Protein 4LK9 (pdb70)

Solvent-accessible surface area: 8528 Å² total; per-residue (Å²): 159,35,135,61,34,105,53,14,120,137,80,106,109,27,150,77,71,100,62,0,60,57,38,125,12,58,95,91,86,16,134,124,146,115,100,40,107,34,6,40,1,6,60,56,0,63,4,0,0,9,57,2,10,125,21,51,102,123,16,10,106,94,1,110,61,21,34,14,25,15,16,89,25,4,40,0,18,64,57,134,88,81,56,118,89,20,52,43,2,0,1,0,32,12,3,3,16,0,22,18,9,104,40,20,140,101,90,54,123,199,77,37,207,43,141,32,46,1,131,51,29,128,118,104,200,157,36,60,0,10,86,44,8,77,181,58,11,71,84

GO terms:
  GO:0005634 nucleus (C, IDA)
  GO:0016605 PML body (C, IDA)
  GO:0003677 DNA binding (F, IDA)
  GO:0008270 zinc ion binding (F, IDA)
  GO:0045893 positive regulation of DNA-templated transcription (P, IDA)
  GO:0016407 acetyltransferase activity (F, IDA)
  GO:0070776 MOZ/MORF histone acetyltransferase complex (C, IDA)
  GO:0004402 histone acetyltransferase activity (F, IDA)
  GO:0061733 protein-lysine-acetyltransferase activity (F, EXP)
  GO:0003713 transcription coactivator activity (F, TAS)
  GO:0090398 cellular senescence (P, IMP)
  GO:0005515 protein binding (F, IPI)
  GO:0051276 chromosome organization (P, TAS)
  GO:0005654 nucleoplasm (C, TAS)
  GO:0016407 acetyltransferase activity (F, TAS)
  GO:1901796 regulation of signal transduction by p53 class mediator (P, TAS)
  GO:0005730 nucleolus (C, IDA)
  GO:0016607 nuclear speck (C, IDA)
  GO:0006355 regulation of DNA-templated transcription (P, IDA)
  GO:0003713 transcription coactivator activity (F, IDA)

Foldseek 3Di:
DQDADPVFVPDAFDAADQAAPQPRHGQCQDPVSHHAHWDAARPHRHIHGCVSVVADPQQVVQQSVGRHHDLVGAAAPQPRHNDDDSVQWDQANNHRHTHGQVRAVVRDDDDDPDGDHHPSPDDDDD/DDDPVVVCVVVPD

Structure (mmCIF, N/CA/C/O backbone):
data_4LK9
#
_entry.id   4LK9
#
_cell.length_a   70.519
_cell.length_b   70.519
_cell.length_c   96.827
_cell.angle_alpha   90.000
_cell.angle_beta   90.000
_cell.angle_gamma   90.000
#
_symmetry.space_group_name_H-M   'P 43 21 2'
#
loop_
_entity.id
_entity.type
_entity.pdbx_description
1 polymer 'Histone acetyltransferase KAT6A'
2 polymer 'Histone H3.1'
3 non-polymer 'ZINC ION'
4 water water
#
loop_
_atom_site.group_PDB
_atom_site.id
_atom_site.type_symbol
_atom_site.label_atom_id
_atom_site.label_alt_id
_atom_site.label_comp_id
_atom_site.label_asym_id
_atom_site.label_entity_id
_atom_site.label_seq_id
_atom_site.pdbx_PDB_ins_code
_atom_site.Cartn_x
_atom_site.Cartn_y
_atom_site.Cartn_z
_atom_site.occupancy
_atom_site.B_iso_or_equiv
_atom_site.auth_seq_id
_atom_site.auth_comp_id
_atom_site.auth_asym_id
_atom_site.auth_atom_id
_atom_site.pdbx_PDB_model_num
ATOM 1 N N . HIS A 1 3 ? 20.427 45.942 48.384 1.00 56.08 190 HIS A N 1
ATOM 2 C CA . HIS A 1 3 ? 20.002 46.033 46.991 1.00 56.60 190 HIS A CA 1
ATOM 3 C C . HIS A 1 3 ? 20.238 44.701 46.231 1.00 47.14 190 HIS A C 1
ATOM 4 O O . HIS A 1 3 ? 20.827 43.758 46.779 1.00 47.32 190 HIS A O 1
ATOM 6 N N . MET A 1 4 ? 19.790 44.626 44.976 1.00 37.68 191 MET A N 1
ATOM 7 C CA . MET A 1 4 ? 20.099 43.463 44.132 1.00 26.24 191 MET A CA 1
ATOM 8 C C . MET A 1 4 ? 21.467 43.616 43.516 1.00 25.43 191 MET A C 1
ATOM 9 O O . MET A 1 4 ? 21.738 44.650 42.865 1.00 34.07 191 MET A O 1
ATOM 14 N N . LEU A 1 5 ? 22.325 42.609 43.651 1.00 24.50 192 LEU A N 1
ATOM 15 C CA . LEU A 1 5 ? 23.645 42.692 43.013 1.00 27.28 192 LEU A CA 1
ATOM 16 C C . LEU A 1 5 ? 23.588 42.641 41.483 1.00 25.28 192 LEU A C 1
ATOM 17 O O . LEU A 1 5 ? 22.804 41.861 40.916 1.00 23.57 192 LEU A O 1
ATOM 22 N N . GLU A 1 6 ? 24.425 43.447 40.813 1.00 27.32 193 GLU A N 1
ATOM 23 C CA . GLU A 1 6 ? 24.525 43.404 39.336 1.00 26.04 193 GLU A CA 1
ATOM 24 C C . GLU A 1 6 ? 25.793 42.678 38.912 1.00 28.98 193 GLU A C 1
ATOM 25 O O . GLU A 1 6 ? 26.816 42.776 39.600 1.00 30.37 193 GLU A O 1
ATOM 31 N N . LEU A 1 7 ? 25.753 41.966 37.787 1.00 24.70 194 LEU A N 1
ATOM 32 C CA . LEU A 1 7 ? 26.943 41.348 37.231 1.00 27.20 194 LEU A CA 1
ATOM 33 C C . LEU A 1 7 ? 27.699 42.427 36.476 1.00 28.07 194 LEU A C 1
ATOM 34 O O . LEU A 1 7 ? 27.095 43.340 35.931 1.00 25.36 194 LEU A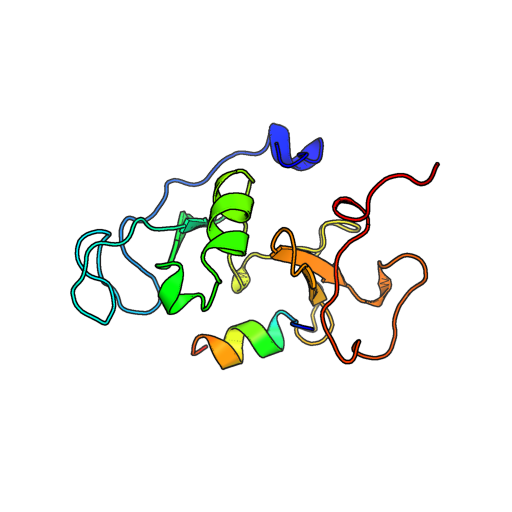 O 1
ATOM 39 N N . PRO A 1 8 ? 29.033 42.323 36.444 1.00 33.31 195 PRO A N 1
ATOM 40 C CA . PRO A 1 8 ? 29.863 43.306 35.740 1.00 33.70 195 PRO A CA 1
ATOM 41 C C . PRO A 1 8 ? 29.418 43.520 34.310 1.00 29.43 195 PRO A C 1
ATOM 42 O O . PRO A 1 8 ? 29.290 44.689 33.881 1.00 33.43 195 PRO A O 1
ATOM 46 N N . HIS A 1 9 ? 29.081 42.452 33.589 1.00 30.05 196 HIS A N 1
ATOM 47 C CA . HIS A 1 9 ? 28.696 42.654 32.204 1.00 30.55 196 HIS A CA 1
ATOM 48 C C . HIS A 1 9 ? 27.344 43.355 32.047 1.00 33.78 196 HIS A C 1
ATOM 49 O O . HIS A 1 9 ? 27.066 43.915 30.986 1.00 35.78 196 HIS A O 1
ATOM 56 N N . GLU A 1 10 ? 26.494 43.315 33.082 1.00 24.53 197 GLU A N 1
ATOM 57 C CA . GLU A 1 10 ? 25.228 44.036 33.037 1.00 23.42 197 GLU A CA 1
ATOM 58 C C . GLU A 1 10 ? 25.423 45.547 33.262 1.00 24.61 197 GLU A C 1
ATOM 59 O O . GLU A 1 10 ? 24.673 46.346 32.699 1.00 29.43 197 GLU A O 1
ATOM 65 N N . LYS A 1 11 ? 26.399 45.916 34.074 1.00 28.04 198 LYS A N 1
ATOM 66 C CA . LYS A 1 11 ? 26.538 47.303 34.530 1.00 33.26 198 LYS A CA 1
ATOM 67 C C . LYS A 1 11 ? 26.836 48.254 33.415 1.00 41.37 198 LYS A C 1
ATOM 68 O O . LYS A 1 11 ? 26.328 49.369 33.378 1.00 46.23 198 LYS A O 1
ATOM 74 N N . ASP A 1 12 ? 27.648 47.834 32.477 1.00 32.93 199 ASP A N 1
ATOM 75 C CA . ASP A 1 12 ? 27.964 48.831 31.475 1.00 50.45 199 ASP A CA 1
ATOM 76 C C . ASP A 1 12 ? 27.354 48.631 30.098 1.00 49.62 199 ASP A C 1
ATOM 77 O O . ASP A 1 12 ? 27.742 49.306 29.160 1.00 46.50 199 ASP A O 1
ATOM 82 N N . LYS A 1 13 ? 26.372 47.738 29.991 1.00 38.19 200 LYS A N 1
ATOM 83 C CA . LYS A 1 13 ? 25.705 47.515 28.723 1.00 35.19 200 LYS A CA 1
ATOM 84 C C . LYS A 1 13 ? 24.754 48.653 28.348 1.00 33.66 200 LYS A C 1
ATOM 85 O O . LYS A 1 13 ? 24.207 49.333 29.215 1.00 32.89 200 LYS A O 1
ATOM 91 N N . PRO A 1 14 ? 24.550 48.874 27.033 1.00 29.73 201 PRO A N 1
ATOM 92 C CA . PRO A 1 14 ? 23.534 49.817 26.581 1.00 28.42 201 PRO A CA 1
ATOM 93 C C . PRO A 1 14 ? 22.168 49.410 27.103 1.00 26.92 201 PRO A C 1
ATOM 94 O O . PRO A 1 14 ? 21.920 48.181 27.277 1.00 27.15 201 PRO A O 1
ATOM 98 N N . VAL A 1 15 ? 21.297 50.375 27.362 1.00 27.27 202 VAL A N 1
ATOM 99 C CA . VAL A 1 15 ? 19.896 50.072 27.647 1.00 26.01 202 VAL A CA 1
ATOM 100 C C . VAL A 1 15 ? 19.020 50.606 26.524 1.00 26.48 202 VAL A C 1
ATOM 101 O O . VAL A 1 15 ? 19.025 51.786 26.262 1.00 27.88 202 VAL A O 1
ATOM 105 N N . ALA A 1 16 ? 18.260 49.738 25.860 1.00 25.33 203 ALA A N 1
ATOM 106 C CA . ALA A 1 16 ? 17.330 50.137 24.800 1.00 25.68 203 ALA A CA 1
ATOM 107 C C . ALA A 1 16 ? 16.312 51.165 25.262 1.00 26.03 203 ALA A C 1
ATOM 108 O O . ALA A 1 16 ? 15.870 51.192 26.421 1.00 25.36 203 ALA A O 1
ATOM 110 N N . GLU A 1 17 ? 15.909 52.022 24.327 1.00 27.25 204 GLU A N 1
ATOM 111 C CA . GLU A 1 17 ? 14.801 52.890 24.562 1.00 27.60 204 GLU A CA 1
ATOM 112 C C . GLU A 1 17 ? 13.565 52.047 24.913 1.00 25.77 204 GLU A C 1
ATOM 113 O O . GLU A 1 17 ? 13.208 51.143 24.165 1.00 25.10 204 GLU A O 1
ATOM 119 N N . PRO A 1 18 ? 12.920 52.334 26.052 1.00 25.34 205 PRO A N 1
ATOM 120 C CA . PRO A 1 18 ? 11.726 51.536 26.423 1.00 23.68 205 PRO A CA 1
ATOM 121 C C . PRO A 1 18 ? 10.505 51.910 25.579 1.00 26.19 205 PRO A C 1
ATOM 122 O O . PRO A 1 18 ? 10.317 53.073 25.178 1.00 30.35 205 PRO A O 1
ATOM 126 N N . ILE A 1 19 ? 9.681 50.930 25.272 1.00 22.42 206 ILE A N 1
ATOM 127 C CA . ILE A 1 19 ? 8.455 51.178 24.522 1.00 22.48 206 ILE A CA 1
ATOM 128 C C . ILE A 1 19 ? 7.353 51.336 25.530 1.00 21.81 206 ILE A C 1
ATOM 129 O O . ILE A 1 19 ? 7.109 50.397 26.349 1.00 21.33 206 ILE A O 1
ATOM 134 N N . PRO A 1 20 ? 6.663 52.487 25.515 1.00 22.97 207 PRO A N 1
ATOM 135 C CA . PRO A 1 20 ? 5.728 52.762 26.620 1.00 22.64 207 PRO A CA 1
ATOM 136 C C . PRO A 1 20 ? 4.365 52.136 26.508 1.00 21.75 207 PRO A C 1
ATOM 137 O O . PRO A 1 20 ? 3.381 52.735 26.966 1.00 23.64 207 PRO A O 1
ATOM 141 N N . ILE A 1 21 ? 4.283 50.940 25.928 1.00 20.01 208 ILE A N 1
ATOM 142 C CA . ILE A 1 21 ? 3.037 50.159 26.005 1.00 18.62 208 ILE A CA 1
ATOM 143 C C . ILE A 1 21 ? 3.396 48.685 26.222 1.00 17.03 208 ILE A C 1
ATOM 144 O O . ILE A 1 21 ? 4.487 48.192 25.883 1.00 18.45 208 ILE A O 1
ATOM 149 N N . CYS A 1 22 ? 2.487 48.003 26.886 1.00 15.82 209 CYS A N 1
ATOM 150 C CA . CYS A 1 22 ? 2.679 46.593 27.191 1.00 14.41 209 CYS A CA 1
ATOM 151 C C . CYS A 1 22 ? 2.553 45.715 25.967 1.00 13.86 209 CYS A C 1
ATOM 152 O O . CYS A 1 22 ? 1.564 45.823 25.197 1.00 13.84 209 CYS A O 1
ATOM 155 N N . SER A 1 23 ? 3.520 44.808 25.790 1.00 13.50 210 SER A N 1
ATOM 156 C CA . SER A 1 23 ? 3.523 43.949 24.594 1.00 13.23 210 SER A CA 1
ATOM 157 C C . SER A 1 23 ? 2.412 42.878 24.649 1.00 11.95 210 SER A C 1
ATOM 158 O O . 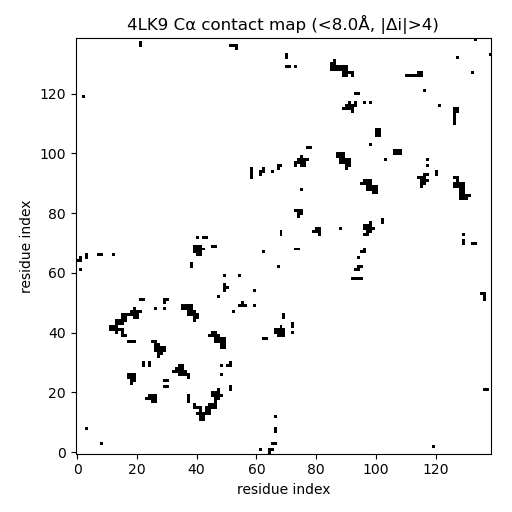SER A 1 23 ? 2.087 42.277 23.589 1.00 17.25 2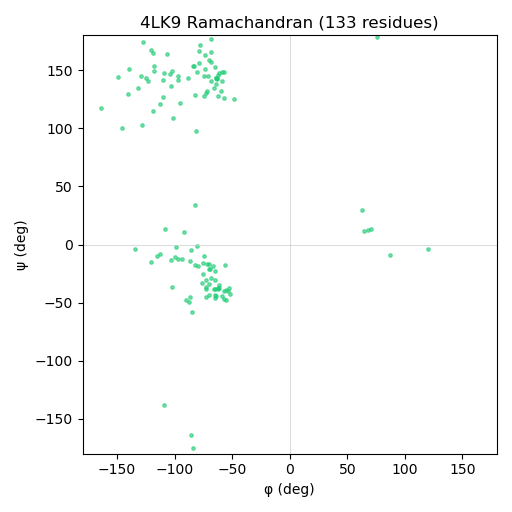10 SER A O 1
ATOM 161 N N . PHE A 1 24 ? 1.865 42.640 25.842 1.00 11.66 211 PHE A N 1
ATOM 162 C CA . PHE A 1 24 ? 0.805 41.634 26.038 1.00 13.72 211 PHE A CA 1
ATOM 163 C C . PHE A 1 24 ? -0.599 42.187 25.800 1.00 15.62 211 PHE A C 1
ATOM 164 O O . PHE A 1 24 ? -1.407 41.566 25.099 1.00 17.92 211 PHE A O 1
ATOM 172 N N . CYS A 1 25 ? -0.908 43.308 26.413 1.00 11.74 212 CYS A N 1
ATOM 173 C CA . CYS A 1 25 ? -2.284 43.833 26.339 1.00 12.52 212 CYS A CA 1
ATOM 174 C C . CYS A 1 25 ? -2.409 45.120 25.561 1.00 14.42 212 CYS A C 1
ATOM 175 O O . CYS A 1 25 ? -3.532 45.606 25.353 1.00 14.55 212 CYS A O 1
ATOM 178 N N . LEU A 1 26 ? -1.266 45.727 25.168 1.00 13.88 213 LEU A N 1
ATOM 179 C CA . LEU A 1 26 ? -1.209 46.994 24.454 1.00 14.27 213 LEU A CA 1
ATOM 180 C C . LEU A 1 26 ? -1.643 48.228 25.244 1.00 15.28 213 LEU A C 1
ATOM 181 O O . LEU A 1 26 ? -1.772 49.329 24.677 1.00 17.31 213 LEU A O 1
ATOM 186 N N . GLY A 1 27 ? -1.783 48.063 26.560 1.00 14.60 214 GLY A N 1
ATOM 187 C CA . GLY A 1 27 ? -2.087 49.195 27.433 1.00 15.71 214 GLY A CA 1
ATOM 188 C C . GLY A 1 27 ? -0.846 49.981 27.820 1.00 18.05 214 GLY A C 1
ATOM 189 O O . GLY A 1 27 ? 0.246 49.431 27.817 1.00 17.58 214 GLY A O 1
ATOM 190 N N . THR A 1 28 ? -1.022 51.265 28.116 1.00 19.99 215 THR A N 1
ATOM 191 C CA . THR A 1 28 ? 0.099 52.059 28.608 1.00 19.74 215 THR A CA 1
ATOM 192 C C . THR A 1 28 ? 0.169 51.816 30.098 1.00 19.08 215 THR A C 1
ATOM 193 O O . THR A 1 28 ? -0.608 51.040 30.658 1.00 19.25 215 THR A O 1
ATOM 197 N N . LYS A 1 29 ? 1.080 52.534 30.748 1.00 19.20 216 LYS A N 1
ATOM 198 C CA . LYS A 1 29 ? 1.132 52.533 32.225 1.00 19.47 216 LYS A CA 1
ATOM 199 C C . LYS A 1 29 ? -0.205 52.944 32.869 1.00 21.76 216 LYS A C 1
ATOM 200 O O . LYS A 1 29 ? -0.410 52.686 34.056 1.00 24.46 216 LYS A O 1
ATOM 206 N N . GLU A 1 30 ? -1.104 53.582 32.118 1.00 25.26 217 GLU A N 1
ATOM 207 C CA . GLU A 1 30 ? -2.390 54.016 32.682 1.00 27.58 217 GLU A CA 1
ATOM 208 C C . GLU A 1 30 ? -3.438 52.907 32.733 1.00 27.73 217 GLU A C 1
ATOM 209 O O . GLU A 1 30 ? -4.441 53.036 33.430 1.00 31.56 217 GLU A O 1
ATOM 215 N N . GLN A 1 31 ? -3.237 51.835 31.967 1.00 26.32 218 GLN A N 1
ATOM 216 C CA . GLN A 1 31 ? -4.302 50.829 31.781 1.00 22.91 218 GLN A CA 1
ATOM 217 C C . GLN A 1 31 ? -3.751 49.412 31.638 1.00 26.21 218 GLN A C 1
ATOM 218 O O . GLN A 1 31 ? -3.301 49.013 30.557 1.00 22.59 218 GLN A O 1
ATOM 224 N N . 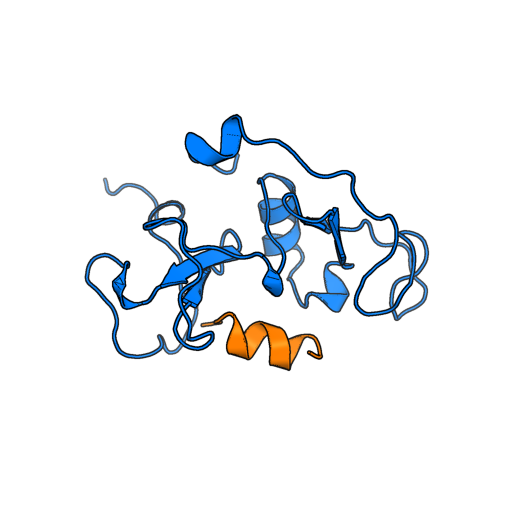ASN A 1 32 ? -3.796 48.636 32.706 1.00 23.33 219 ASN A N 1
ATOM 225 C CA . ASN A 1 32 ? -3.431 47.235 32.556 1.00 19.16 219 ASN A CA 1
ATOM 226 C C . ASN A 1 32 ? -4.695 46.503 32.106 1.00 20.31 219 ASN A C 1
ATOM 227 O O . ASN A 1 32 ? -5.674 47.131 31.668 1.00 23.45 219 ASN A O 1
ATOM 232 N N . ARG A 1 33 ? -4.725 45.186 32.203 1.00 23.34 220 ARG A N 1
ATOM 233 C CA . ARG A 1 33 ? -5.941 44.458 31.760 1.00 25.66 220 ARG A CA 1
ATOM 234 C C . ARG A 1 33 ? -7.207 44.750 32.569 1.00 28.92 220 ARG A C 1
ATOM 235 O O . ARG A 1 33 ? -8.327 44.582 32.066 1.00 29.74 220 ARG A O 1
ATOM 243 N N . GLU A 1 34 ? -7.036 45.206 33.804 1.00 28.55 221 GLU A N 1
ATOM 244 C CA . GLU A 1 34 ? -8.180 45.640 34.606 1.00 35.51 221 GLU A CA 1
ATOM 245 C C . GLU A 1 34 ? -8.468 47.130 34.453 1.00 37.47 221 GLU A C 1
ATOM 246 O O . GLU A 1 34 ? -9.265 47.683 35.218 1.00 38.57 221 GLU A O 1
ATOM 252 N N . LYS A 1 35 ? -7.810 47.766 33.484 1.00 32.46 222 LYS A N 1
ATOM 253 C CA . LYS A 1 35 ? -7.952 49.206 33.213 1.00 35.97 222 LYS A CA 1
ATOM 254 C C . LYS A 1 35 ? -7.488 50.049 34.400 1.00 38.74 222 LYS A C 1
ATOM 255 O O . LYS A 1 35 ? -8.001 51.150 34.633 1.00 40.77 222 LYS A O 1
ATOM 261 N N . LYS A 1 36 ? -6.527 49.508 35.145 1.00 32.12 223 LYS A N 1
ATOM 262 C CA . LYS A 1 36 ? -5.925 50.205 36.288 1.00 32.59 223 LYS A CA 1
ATOM 263 C C . LYS A 1 36 ? -4.480 50.627 35.971 1.00 30.50 223 LYS A C 1
ATOM 264 O O . LYS A 1 36 ? -3.784 49.934 35.240 1.00 26.24 223 LYS A O 1
ATOM 270 N N . PRO A 1 37 ? -4.011 51.753 36.530 1.00 28.45 224 PRO A N 1
ATOM 271 C CA . PRO A 1 37 ? -2.599 52.128 36.335 1.00 24.78 224 PRO A CA 1
ATOM 272 C C . PRO A 1 37 ? -1.643 51.124 36.942 1.00 26.34 224 PRO A C 1
ATOM 273 O O . PRO A 1 37 ? -1.875 50.551 38.025 1.00 27.45 224 PRO A O 1
ATOM 277 N N . GLU A 1 38 ? -0.536 50.912 36.233 1.00 20.92 225 GLU A N 1
ATOM 278 C CA . GLU A 1 38 ? 0.496 49.956 36.632 1.00 18.19 225 GLU A CA 1
ATOM 279 C C . GLU A 1 38 ? 1.775 50.232 35.843 1.00 20.78 225 GLU A C 1
ATOM 280 O O . GLU A 1 38 ? 1.755 50.191 34.603 1.00 18.67 225 GLU A O 1
ATOM 286 N N . GLU A 1 39 ? 2.866 50.583 36.531 1.00 20.55 226 GLU A N 1
ATOM 287 C CA . GLU A 1 39 ? 4.130 50.936 35.846 1.00 18.48 226 GLU A CA 1
ATOM 288 C C . GLU A 1 39 ? 4.662 49.725 35.089 1.00 15.96 226 GLU A C 1
ATOM 289 O O . GLU A 1 39 ? 4.564 48.584 35.553 1.00 18.01 226 GLU A O 1
ATOM 295 N N . LEU A 1 40 ? 5.248 49.989 33.926 1.00 14.12 227 LEU A N 1
ATOM 296 C CA . LEU A 1 40 ? 5.776 48.910 33.091 1.00 13.85 227 LEU A CA 1
ATOM 297 C C . LEU A 1 40 ? 7.178 48.469 33.494 1.00 12.78 227 LEU A C 1
ATOM 298 O O . LEU A 1 40 ? 7.957 49.290 34.073 1.00 15.74 227 LEU A O 1
ATOM 303 N N . ILE A 1 41 ? 7.500 47.194 33.192 1.00 11.36 228 ILE A N 1
ATOM 304 C CA . ILE A 1 41 ? 8.904 46.720 33.264 1.00 11.99 228 ILE A CA 1
ATOM 305 C C . ILE A 1 41 ? 9.376 46.662 31.796 1.00 11.93 228 ILE A C 1
ATOM 306 O O . ILE A 1 41 ? 8.598 46.191 30.920 1.00 13.99 228 ILE A O 1
ATOM 311 N N . SER A 1 42 ? 10.589 47.138 31.513 1.00 12.04 229 SER A N 1
ATOM 312 C CA . SER A 1 42 ? 11.007 47.224 30.116 1.00 12.51 229 SER A CA 1
ATOM 313 C C . SER A 1 42 ? 12.281 46.470 29.853 1.00 13.94 229 SER A C 1
ATOM 314 O O . SER A 1 42 ? 13.221 46.538 30.692 1.00 15.12 229 SER A O 1
ATOM 317 N N . CYS A 1 43 ? 12.323 45.809 28.688 1.00 11.52 230 CYS A N 1
ATOM 318 C CA . CYS A 1 43 ? 13.504 44.999 28.311 1.00 11.37 230 CYS A CA 1
ATOM 319 C C . CYS A 1 43 ? 14.692 45.902 27.932 1.00 13.27 230 CYS A C 1
ATOM 320 O O . CYS A 1 43 ? 14.567 46.826 27.070 1.00 15.92 230 CYS A O 1
ATOM 323 N N . ALA A 1 44 ? 15.850 45.612 28.530 1.00 13.06 231 ALA A N 1
ATOM 324 C CA . ALA A 1 44 ? 17.009 46.448 28.231 1.00 14.94 231 ALA A CA 1
ATOM 325 C C . ALA A 1 44 ? 17.619 46.17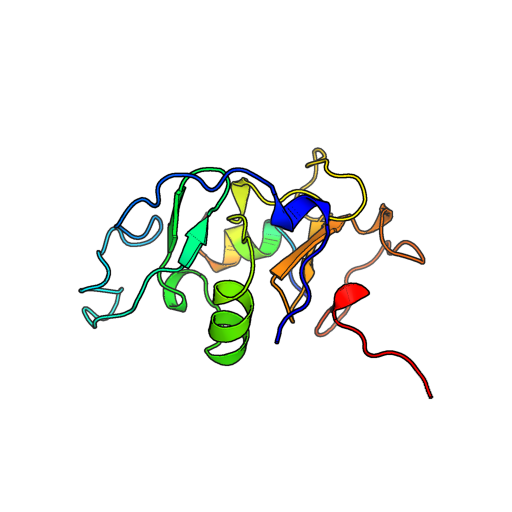8 26.852 1.00 18.52 231 ALA A C 1
ATOM 326 O O . ALA A 1 44 ? 18.424 46.990 26.375 1.00 19.29 231 ALA A O 1
ATOM 328 N N . ASP A 1 45 ? 17.292 45.054 26.208 1.00 16.01 232 ASP A N 1
ATOM 329 C CA . ASP A 1 45 ? 17.870 44.732 24.896 1.00 17.25 232 ASP A CA 1
ATOM 330 C C . ASP A 1 45 ? 17.001 45.284 23.772 1.00 19.08 232 ASP A C 1
ATOM 331 O O . ASP A 1 45 ? 17.515 45.915 22.832 1.00 21.20 232 ASP A O 1
ATOM 336 N N . CYS A 1 46 ? 15.684 45.055 23.837 1.00 16.65 233 CYS A N 1
ATOM 337 C CA . CYS A 1 46 ? 14.806 45.477 22.713 1.00 17.56 233 CYS A CA 1
ATOM 338 C C . CYS A 1 46 ? 13.791 46.555 23.037 1.00 17.56 233 CYS A C 1
ATOM 339 O O . CYS A 1 46 ? 13.122 47.096 22.075 1.00 18.34 233 CYS A O 1
ATOM 342 N N . GLY A 1 47 ? 13.628 46.886 24.323 1.00 15.90 234 GLY A N 1
ATOM 343 C CA . GLY A 1 47 ? 12.734 47.931 24.742 1.00 15.84 234 GLY A CA 1
ATOM 344 C C . GLY A 1 47 ? 11.318 47.457 24.953 1.00 15.82 234 GLY A C 1
ATOM 345 O O . GLY A 1 47 ? 10.500 48.205 25.520 1.00 16.04 234 GLY A O 1
ATOM 346 N N . ASN A 1 48 ? 11.011 46.212 24.561 1.00 14.23 235 ASN A N 1
ATOM 347 C CA . ASN A 1 48 ? 9.635 45.746 24.805 1.00 14.59 235 ASN A CA 1
ATOM 348 C C . ASN A 1 48 ? 9.261 45.777 26.297 1.00 13.71 235 ASN A C 1
ATOM 349 O O . ASN A 1 48 ? 10.071 45.393 27.197 1.00 15.18 235 ASN A O 1
ATOM 354 N N . SER A 1 49 ? 8.017 46.175 26.570 1.00 13.62 236 SER A N 1
ATOM 355 C CA . SER A 1 49 ? 7.604 46.347 27.976 1.00 13.23 236 SER A CA 1
ATOM 356 C C . SER A 1 49 ? 6.458 45.409 28.328 1.00 12.90 236 SER A C 1
ATOM 357 O O . SER A 1 49 ? 5.772 44.887 27.435 1.00 14.76 236 SER A O 1
ATOM 360 N N . GLY A 1 50 ? 6.213 45.242 29.619 1.00 12.47 237 GLY A N 1
ATOM 361 C CA . GLY A 1 50 ? 5.059 44.483 30.062 1.00 11.17 237 GLY A CA 1
ATOM 362 C C . GLY A 1 50 ? 4.598 45.053 31.405 1.00 12.71 237 GLY A C 1
ATOM 363 O O . GLY A 1 50 ? 5.433 45.443 32.250 1.00 12.96 237 GLY A O 1
ATOM 364 N N . HIS A 1 51 ? 3.279 45.070 31.621 1.00 12.32 238 HIS A N 1
ATOM 365 C CA . HIS A 1 51 ? 2.788 45.230 33.023 1.00 12.91 238 HIS A CA 1
ATOM 366 C C . HIS A 1 51 ? 3.255 43.996 33.811 1.00 12.87 238 HIS A C 1
ATOM 367 O O . HIS A 1 51 ? 3.166 42.856 33.355 1.0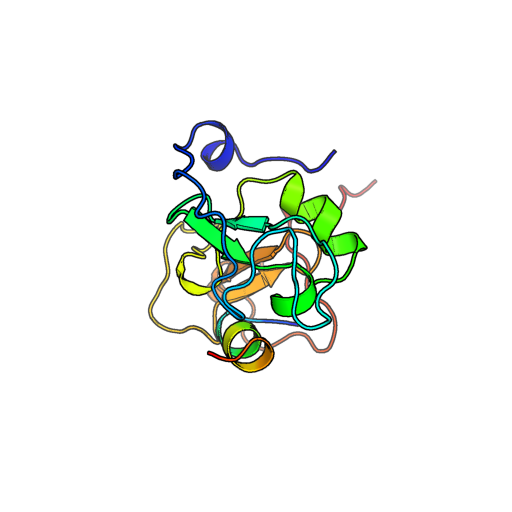0 11.92 238 HIS A O 1
ATOM 374 N N . PRO A 1 52 ? 3.719 44.190 35.051 1.00 14.05 239 PRO A N 1
ATOM 375 C CA . PRO A 1 52 ? 4.046 43.030 35.887 1.00 14.17 239 PRO A CA 1
ATOM 376 C C . PRO A 1 52 ? 2.898 42.028 35.981 1.00 14.30 239 PRO A C 1
ATOM 377 O O . PRO A 1 52 ? 3.090 40.807 35.898 1.00 14.47 239 PRO A O 1
ATOM 381 N N . SER A 1 53 ? 1.654 42.519 36.044 1.00 13.93 240 SER A N 1
ATOM 382 C CA . SER A 1 53 ? 0.535 41.600 36.052 1.00 14.99 240 SER A CA 1
ATOM 383 C C . SER A 1 53 ? 0.438 40.751 34.754 1.00 17.31 240 SER A C 1
ATOM 384 O O . SER A 1 53 ? 0.064 39.565 34.816 1.00 21.80 240 SER A O 1
ATOM 387 N N . CYS A 1 54 ? 0.732 41.365 33.602 1.00 12.69 241 CYS A N 1
ATOM 388 C CA . CYS A 1 54 ? 0.673 40.605 32.344 1.00 12.70 241 CYS A CA 1
ATOM 389 C C . CYS A 1 54 ? 1.861 39.616 32.251 1.00 12.58 241 CYS A C 1
ATOM 390 O O . CYS A 1 54 ? 1.709 38.550 31.620 1.00 15.61 241 CYS A O 1
ATOM 393 N N . LEU A 1 55 ? 2.990 39.977 32.858 1.00 12.93 242 LEU A N 1
ATOM 394 C CA . LEU A 1 55 ? 4.183 39.105 32.941 1.00 12.32 242 LEU A CA 1
ATOM 395 C C . LEU A 1 55 ? 4.012 37.967 33.964 1.00 14.96 242 LEU A C 1
ATOM 396 O O . LEU A 1 55 ? 4.878 37.086 34.090 1.00 16.04 242 LEU A O 1
ATOM 401 N N . LYS A 1 56 ? 2.934 38.062 34.745 1.00 14.27 243 LYS A N 1
ATOM 402 C CA A LYS A 1 56 ? 2.639 37.126 35.832 0.50 15.76 243 LYS A CA 1
ATOM 403 C CA B LYS A 1 56 ? 2.641 37.123 35.829 0.50 15.73 243 LYS A CA 1
ATOM 404 C C . LYS A 1 56 ? 3.704 37.147 36.932 1.00 15.78 243 LYS A C 1
ATOM 405 O O . LYS A 1 56 ? 3.979 36.098 37.540 1.00 19.94 243 LYS A O 1
ATOM 416 N N . PHE A 1 57 ? 4.282 38.316 37.191 1.00 14.47 244 PHE A N 1
ATOM 417 C CA . PHE A 1 57 ? 5.231 38.448 38.307 1.00 15.81 244 PHE A CA 1
ATOM 418 C C . PHE A 1 57 ? 4.481 38.804 39.594 1.00 17.30 244 PHE A C 1
ATOM 419 O O . PHE A 1 57 ? 3.553 39.651 39.588 1.00 17.50 244 PHE A O 1
ATOM 427 N N . SER A 1 58 ? 4.942 38.264 40.727 1.00 14.85 245 SER A N 1
ATOM 428 C CA . SER A 1 58 ? 4.464 38.767 42.017 1.00 14.85 245 SER A CA 1
ATOM 429 C C . SER A 1 58 ? 4.960 40.185 42.281 1.00 14.06 245 SER A C 1
ATOM 430 O O . SER A 1 58 ? 5.919 40.657 41.643 1.00 14.65 245 SER A O 1
ATOM 433 N N . PRO A 1 59 ? 4.365 40.872 43.265 1.00 17.78 246 PRO A N 1
ATOM 434 C CA . PRO A 1 59 ? 4.886 42.191 43.598 1.00 18.67 246 PRO A CA 1
ATOM 435 C C . PRO A 1 59 ? 6.345 42.086 44.064 1.00 17.04 246 PRO A C 1
ATOM 436 O O . PRO A 1 59 ? 7.139 43.015 43.835 1.00 16.54 246 PRO A O 1
ATOM 440 N N . GLU A 1 60 ? 6.687 40.992 44.759 1.00 16.81 247 GLU A N 1
ATOM 441 C CA . GLU A 1 60 ? 8.022 40.861 45.322 1.00 16.00 247 GLU A CA 1
ATOM 442 C C . GLU A 1 60 ? 9.056 40.665 44.199 1.00 15.45 247 GLU A C 1
ATOM 443 O O . GLU A 1 60 ? 10.126 41.283 44.243 1.00 17.18 247 GLU A O 1
ATOM 449 N N . LEU A 1 61 ? 8.746 39.828 43.213 1.00 13.76 248 LEU A N 1
ATOM 450 C CA . LEU A 1 61 ? 9.678 39.691 42.072 1.00 11.69 248 LEU A CA 1
ATOM 451 C C . LEU A 1 61 ? 9.753 41.011 41.286 1.00 13.02 248 LEU A C 1
ATOM 452 O O . LEU A 1 61 ? 10.814 41.392 40.814 1.00 14.00 248 LEU A O 1
ATOM 457 N N . THR A 1 62 ? 8.625 41.684 41.136 1.00 12.36 249 THR A N 1
ATOM 458 C CA . THR A 1 62 ? 8.607 42.952 40.367 1.00 12.51 249 THR A CA 1
ATOM 459 C C . THR A 1 62 ? 9.619 43.978 40.912 1.00 14.68 249 THR A C 1
ATOM 460 O O . THR A 1 62 ? 10.389 44.594 40.151 1.00 14.63 249 THR A O 1
ATOM 464 N N . VAL A 1 63 ? 9.625 44.183 42.241 1.00 14.61 250 VAL A N 1
ATOM 465 C CA . VAL A 1 63 ? 10.554 45.130 42.859 1.00 15.67 250 VAL A CA 1
ATOM 466 C C . VAL A 1 63 ? 12.009 44.795 42.528 1.00 16.60 250 VAL A C 1
ATOM 467 O O . VAL A 1 63 ? 12.853 45.700 42.367 1.00 18.48 250 VAL A O 1
ATOM 471 N N . ARG A 1 64 ? 12.312 43.489 42.532 1.00 15.27 251 ARG A N 1
ATOM 472 C CA . ARG A 1 64 ? 13.678 43.015 42.323 1.00 14.27 251 ARG A CA 1
ATOM 473 C C . ARG A 1 64 ? 14.087 43.193 40.861 1.00 13.57 251 ARG A C 1
ATOM 474 O O . ARG A 1 64 ? 15.217 43.676 40.594 1.00 15.51 251 ARG A O 1
ATOM 482 N N . VAL A 1 65 ? 13.204 42.817 39.929 1.00 11.83 252 VAL A N 1
ATOM 483 C CA . VAL A 1 65 ? 13.507 42.941 38.524 1.00 11.44 252 VAL A CA 1
ATOM 484 C C . VAL A 1 65 ? 13.656 44.414 38.110 1.00 15.40 252 VAL A C 1
ATOM 485 O O . VAL A 1 65 ? 14.507 44.746 37.273 1.00 15.94 252 VAL A O 1
ATOM 489 N N . LYS A 1 66 ? 12.930 45.302 38.778 1.00 17.07 253 LYS A N 1
ATOM 490 C CA . LYS A 1 66 ? 13.017 46.729 38.417 1.00 17.20 253 LYS A CA 1
ATOM 491 C C . LYS A 1 66 ? 14.378 47.281 38.792 1.00 18.63 253 LYS A C 1
ATOM 492 O O . LYS A 1 66 ? 14.818 48.290 38.196 1.00 20.81 253 LYS A O 1
ATOM 498 N N . ALA A 1 67 ? 15.077 46.618 39.718 1.00 18.15 254 ALA A N 1
ATOM 499 C CA . ALA A 1 67 ? 16.387 47.107 40.127 1.00 20.99 254 ALA A CA 1
ATOM 500 C C . ALA A 1 67 ? 17.533 46.614 39.218 1.00 21.89 254 ALA A C 1
ATOM 501 O O . ALA A 1 67 ? 18.675 47.025 39.408 1.00 26.85 254 ALA A O 1
ATOM 503 N N . LEU A 1 68 ? 17.242 45.751 38.242 1.00 17.22 255 LEU A N 1
ATOM 504 C CA . LEU A 1 68 ? 18.266 45.050 37.476 1.00 16.55 255 LEU A CA 1
ATOM 505 C C . LEU A 1 68 ? 18.143 45.368 35.981 1.00 15.42 255 LEU A C 1
ATOM 506 O O . LEU A 1 68 ? 17.116 45.925 35.541 1.00 17.48 255 LEU A O 1
ATOM 511 N N . ARG A 1 69 ? 19.185 45.005 35.206 1.00 16.82 256 ARG A N 1
ATOM 512 C CA . ARG A 1 69 ? 19.091 45.104 33.724 1.00 15.35 256 ARG A CA 1
ATOM 513 C C . ARG A 1 69 ? 18.340 43.867 33.240 1.00 16.86 256 ARG A C 1
ATOM 514 O O . ARG A 1 69 ? 18.934 42.800 33.076 1.00 27.45 256 ARG A O 1
ATOM 522 N N . TRP A 1 70 ? 17.045 44.012 33.003 1.00 12.05 257 TRP A N 1
ATOM 523 C CA . TRP A 1 70 ? 16.213 42.849 32.740 1.00 10.23 257 TRP A CA 1
ATOM 524 C C . TRP A 1 70 ? 16.022 42.648 31.237 1.00 13.25 257 TRP A C 1
ATOM 525 O O . TRP A 1 70 ? 15.937 43.619 30.474 1.00 13.51 257 TRP A O 1
ATOM 536 N N . GLN A 1 71 ? 15.965 41.388 30.830 1.00 12.13 258 GLN A N 1
ATOM 537 C CA . GLN A 1 71 ? 15.658 41.004 29.427 1.00 11.67 258 GLN A CA 1
ATOM 538 C C . GLN A 1 71 ? 14.273 40.362 29.371 1.00 13.29 258 GLN A C 1
ATOM 539 O O . GLN A 1 71 ? 13.884 39.593 30.268 1.00 14.18 258 GLN A O 1
ATOM 545 N N . CYS A 1 72 ? 13.546 40.668 28.301 1.00 10.29 259 CYS A N 1
ATOM 546 C CA . CYS A 1 72 ? 12.249 40.020 28.139 1.00 11.27 259 CYS A CA 1
ATOM 547 C C . CYS A 1 72 ? 12.368 38.548 27.848 1.00 15.18 259 CYS A C 1
ATOM 548 O O . CYS A 1 72 ? 13.479 38.010 27.718 1.00 14.26 259 CYS A O 1
ATOM 551 N N . ILE A 1 73 ? 11.215 37.873 27.756 1.00 14.31 260 ILE A N 1
ATOM 552 C CA . ILE A 1 73 ? 11.221 36.448 27.593 1.00 16.19 260 ILE A CA 1
ATOM 553 C C . ILE A 1 73 ? 11.972 36.095 26.337 1.00 16.53 260 ILE A C 1
ATOM 554 O O . ILE A 1 73 ? 12.745 35.125 26.337 1.00 19.05 260 ILE A O 1
ATOM 559 N N . GLU A 1 74 ? 11.722 36.832 25.237 1.00 14.45 261 GLU A N 1
ATOM 560 C CA . GLU A 1 74 ? 12.366 36.473 23.974 1.00 15.52 261 GLU A CA 1
ATOM 561 C C . GLU A 1 74 ? 13.865 36.804 23.958 1.00 18.69 261 GLU A C 1
ATOM 562 O O . GLU A 1 74 ? 14.660 36.048 23.380 1.00 21.64 261 GLU A O 1
ATOM 568 N N . CYS A 1 75 ? 14.253 37.911 24.584 1.00 16.60 262 CYS A N 1
ATOM 569 C CA . CYS A 1 75 ? 15.671 38.334 24.581 1.00 17.36 262 CYS A CA 1
ATOM 570 C C . CYS A 1 75 ? 16.556 37.575 25.596 1.00 15.98 262 CYS A C 1
ATOM 571 O O . CYS A 1 75 ? 17.791 37.582 25.397 1.00 17.92 262 CYS A O 1
ATOM 574 N N . LYS A 1 76 ? 15.949 36.938 26.593 1.00 13.47 263 LYS A N 1
ATOM 575 C CA . LYS A 1 76 ? 16.712 36.355 27.682 1.00 13.28 263 LYS A CA 1
ATOM 576 C C . LYS A 1 76 ? 17.878 35.512 27.178 1.00 17.46 263 LYS A C 1
ATOM 577 O O . LYS A 1 76 ? 17.697 34.601 26.346 1.00 17.29 263 LYS A O 1
ATOM 583 N N . THR A 1 77 ? 19.081 35.835 27.656 1.00 15.46 264 THR A N 1
ATOM 584 C CA . THR A 1 77 ? 20.247 35.019 27.325 1.00 17.33 264 THR A CA 1
ATOM 585 C C . THR A 1 77 ? 20.801 34.435 28.624 1.00 17.78 264 THR A C 1
ATOM 586 O O . THR A 1 77 ? 20.586 35.020 29.688 1.00 18.63 264 THR A O 1
ATOM 590 N N . CYS A 1 78 ? 21.482 33.290 28.515 1.00 18.77 265 CYS A N 1
ATOM 591 C CA . CYS A 1 78 ? 22.060 32.629 29.716 1.00 19.02 265 CYS A CA 1
ATOM 592 C C . CYS A 1 78 ? 23.103 33.553 30.373 1.00 19.61 265 CYS A C 1
ATOM 593 O O . CYS A 1 78 ? 24.002 34.062 29.706 1.00 20.57 265 CYS A O 1
ATOM 596 N N . SER A 1 79 ? 22.959 33.796 31.687 1.00 18.09 266 SER A N 1
ATOM 597 C CA . SER A 1 79 ? 23.907 34.680 32.379 1.00 19.50 266 SER A CA 1
ATOM 598 C C . SER A 1 79 ? 25.285 34.041 32.516 1.00 27.50 266 SER A C 1
ATOM 599 O O . SER A 1 79 ? 26.249 34.749 32.784 1.00 27.96 266 SER A O 1
ATOM 602 N N . SER A 1 80 ? 25.395 32.715 32.348 1.00 21.81 267 SER A N 1
ATOM 603 C CA . SER A 1 80 ? 26.690 32.062 32.417 1.00 24.26 267 SER A CA 1
ATOM 604 C C . SER A 1 80 ? 27.441 32.096 31.060 1.00 28.09 267 SER A C 1
ATOM 605 O O . SER A 1 80 ? 28.548 32.633 30.969 1.00 33.57 267 SER A O 1
ATOM 608 N N . CYS A 1 81 ? 26.835 31.546 30.015 1.00 26.39 268 CYS A N 1
ATOM 609 C CA . CYS A 1 81 ? 27.546 31.451 28.726 1.00 29.11 268 CYS A CA 1
ATOM 610 C C . CYS A 1 81 ? 27.269 32.614 27.782 1.00 30.26 268 CYS A C 1
ATOM 611 O O . CYS A 1 81 ? 27.959 32.759 26.763 1.00 35.48 268 CYS A O 1
ATOM 614 N N . ARG A 1 82 ? 26.264 33.431 28.087 1.00 28.32 269 ARG A N 1
ATOM 615 C CA . ARG A 1 82 ? 25.850 34.581 27.238 1.00 32.14 269 ARG A CA 1
ATOM 616 C C . ARG A 1 82 ? 25.166 34.235 25.897 1.00 38.31 269 ARG A C 1
ATOM 617 O O . ARG A 1 82 ? 24.982 35.110 25.039 1.00 40.64 269 ARG A O 1
ATOM 625 N N . ASP A 1 83 ? 24.756 32.981 25.732 1.00 35.17 270 ASP A N 1
ATOM 626 C CA . ASP A 1 83 ? 24.064 32.546 24.514 1.00 37.04 270 ASP A CA 1
ATOM 627 C C . ASP A 1 83 ? 22.575 32.305 24.749 1.00 33.19 270 ASP A C 1
ATOM 628 O O . ASP A 1 83 ? 22.114 32.185 25.888 1.00 23.70 270 ASP A O 1
ATOM 633 N N . GLN A 1 84 ? 21.808 32.239 23.665 1.00 35.33 271 GLN A N 1
ATOM 634 C CA . GLN A 1 84 ? 20.422 31.811 23.784 1.00 39.98 271 GLN A CA 1
ATOM 635 C C . GLN A 1 84 ? 20.301 30.293 23.721 1.00 45.97 271 GLN A C 1
ATOM 636 O O . GLN A 1 84 ? 19.593 29.682 24.541 1.00 42.04 271 GLN A O 1
ATOM 642 N N . GLY A 1 85 ? 21.004 29.695 22.759 1.00 51.91 272 GLY A N 1
ATOM 643 C CA . GLY A 1 85 ? 20.882 28.275 22.473 1.00 60.48 272 GLY A CA 1
ATOM 644 C C . GLY A 1 85 ? 19.582 28.063 21.726 1.00 63.08 272 GLY A C 1
ATOM 645 O O . GLY A 1 85 ? 18.836 29.025 21.509 1.00 63.08 272 GLY A O 1
ATOM 646 N N . LYS A 1 86 ? 19.288 26.823 21.340 1.00 68.34 273 LYS A N 1
ATOM 647 C CA . LYS A 1 86 ? 18.123 26.578 20.483 1.00 70.86 273 LYS A CA 1
ATOM 648 C C . LYS A 1 86 ? 16.867 26.073 21.221 1.00 71.86 273 LYS A C 1
ATOM 649 O O . LYS A 1 86 ? 15.767 26.041 20.649 1.00 73.97 273 LYS A O 1
ATOM 651 N N . ASN A 1 87 ? 17.019 25.708 22.491 1.00 66.32 274 ASN A N 1
ATOM 652 C CA . ASN A 1 87 ? 15.922 25.067 23.201 1.00 61.72 274 ASN A CA 1
ATOM 653 C C . ASN A 1 87 ? 15.405 25.839 24.430 1.00 55.56 274 ASN 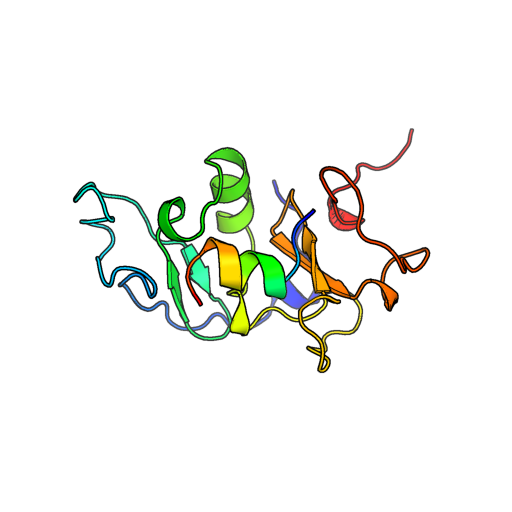A C 1
ATOM 654 O O . ASN A 1 87 ? 16.117 25.991 25.427 1.00 54.85 274 ASN A O 1
ATOM 659 N N . ALA A 1 88 ? 14.154 26.296 24.340 1.00 42.07 275 ALA A N 1
ATOM 660 C CA . ALA A 1 88 ? 13.556 27.160 25.346 1.00 34.87 275 ALA A CA 1
ATOM 661 C C . ALA A 1 88 ? 13.163 26.415 26.643 1.00 30.11 275 ALA A C 1
ATOM 662 O O . ALA A 1 88 ? 13.067 27.026 27.709 1.00 27.36 275 ALA A O 1
ATOM 664 N N . ASP A 1 89 ? 12.906 25.112 26.571 1.00 43.81 276 ASP A N 1
ATOM 665 C CA A ASP A 1 89 ? 12.595 24.405 27.814 0.59 47.67 276 ASP A CA 1
ATOM 666 C CA B ASP A 1 89 ? 12.599 24.348 27.773 0.41 47.25 276 ASP A CA 1
ATOM 667 C C . ASP A 1 89 ? 13.879 24.038 28.553 1.00 48.84 276 ASP A C 1
ATOM 668 O O . ASP A 1 89 ? 13.850 23.337 29.566 1.00 48.03 276 ASP A O 1
ATOM 677 N N . ASN A 1 90 ? 15.000 24.545 28.052 1.00 46.30 277 ASN A N 1
ATOM 678 C CA . ASN A 1 90 ? 16.280 24.292 28.689 1.00 51.16 277 ASN A CA 1
ATOM 679 C C . ASN A 1 90 ? 16.787 25.484 29.493 1.00 40.63 277 ASN A C 1
ATOM 680 O O . ASN A 1 90 ? 17.773 25.320 30.234 1.00 38.70 277 ASN A O 1
ATOM 685 N N . MET A 1 91 ? 16.187 26.673 29.307 1.00 22.36 278 MET A N 1
ATOM 686 C CA . MET A 1 91 ? 16.676 27.835 30.035 1.00 19.86 278 MET A CA 1
ATOM 687 C C . MET A 1 91 ? 15.757 28.140 31.227 1.00 18.31 278 MET A C 1
ATOM 688 O O . MET A 1 91 ? 14.646 28.673 31.061 1.00 19.02 278 MET A O 1
ATOM 693 N N . LEU A 1 92 ? 16.251 27.884 32.438 1.00 18.35 279 LEU A N 1
ATOM 694 C CA . LEU A 1 92 ? 15.526 28.272 33.663 1.00 17.14 279 LEU A CA 1
ATOM 695 C C . LEU A 1 92 ? 15.529 29.761 33.895 1.00 15.96 279 LEU A C 1
ATOM 696 O O . LEU A 1 92 ? 16.508 30.442 33.563 1.00 16.40 279 LEU A O 1
ATOM 701 N N . PHE A 1 93 ? 14.433 30.278 34.449 1.00 14.10 280 PHE A N 1
ATOM 702 C CA . PHE A 1 93 ? 14.370 31.679 34.844 1.00 13.36 280 PHE A CA 1
ATOM 703 C C . PHE A 1 93 ? 14.360 31.723 36.377 1.00 13.44 280 PHE A C 1
ATOM 704 O O . PHE A 1 93 ? 13.529 31.058 37.024 1.00 16.15 280 PHE A O 1
ATOM 712 N N . CYS A 1 94 ? 15.283 32.506 36.949 1.00 13.34 281 CYS A N 1
ATOM 713 C CA . CYS A 1 94 ? 15.405 32.547 38.400 1.00 12.03 281 CYS A CA 1
ATOM 714 C C . CYS A 1 94 ? 14.165 33.165 39.075 1.00 12.65 281 CYS A C 1
ATOM 715 O O . CYS A 1 94 ? 13.669 34.218 38.688 1.00 14.74 281 CYS A O 1
ATOM 718 N N . ASP A 1 95 ? 13.679 32.524 40.144 1.00 12.71 282 ASP A N 1
ATOM 719 C CA . ASP A 1 95 ? 12.481 33.053 40.810 1.00 13.08 282 ASP A CA 1
ATOM 720 C C . ASP A 1 95 ? 12.757 34.221 41.774 1.00 15.67 282 ASP A C 1
ATOM 721 O O . ASP A 1 95 ? 11.826 34.765 42.412 1.00 16.08 282 ASP A O 1
ATOM 726 N N . SER A 1 96 ? 14.028 34.571 41.892 1.00 13.34 283 SER A N 1
ATOM 727 C CA . SER A 1 96 ? 14.490 35.719 42.697 1.00 13.93 283 SER A CA 1
ATOM 728 C C . SER A 1 96 ? 14.847 36.944 41.841 1.00 14.67 283 SER A C 1
ATOM 729 O O . SER A 1 96 ? 14.527 38.074 42.225 1.00 15.11 283 SER A O 1
ATOM 732 N N . CYS A 1 97 ? 15.432 36.738 40.646 1.00 13.30 284 CYS A N 1
ATOM 733 C CA . CYS A 1 97 ? 15.913 37.888 39.869 1.00 11.51 284 CYS A CA 1
ATOM 734 C C . CYS A 1 97 ? 15.505 37.804 38.387 1.00 15.01 284 CYS A C 1
ATOM 735 O O . CYS A 1 97 ? 15.807 38.725 37.629 1.00 13.47 284 CYS A O 1
ATOM 738 N N . ASP A 1 98 ? 14.858 36.683 38.000 1.00 12.49 285 ASP A N 1
ATOM 739 C CA . ASP A 1 98 ? 14.403 36.423 36.616 1.00 12.40 285 ASP A CA 1
ATOM 740 C C . ASP A 1 98 ? 15.529 36.301 35.565 1.00 11.74 285 ASP A C 1
ATOM 741 O O . ASP A 1 98 ? 15.238 36.258 34.371 1.00 12.64 285 ASP A O 1
ATOM 746 N N . ARG A 1 99 ? 16.797 36.202 35.984 1.00 11.44 286 ARG A N 1
ATOM 747 C CA . ARG A 1 99 ? 17.873 35.888 35.041 1.00 13.17 286 ARG A CA 1
ATOM 748 C C . ARG A 1 99 ? 17.686 34.496 34.472 1.00 14.42 286 ARG A C 1
ATOM 749 O O . ARG A 1 99 ? 17.094 33.602 35.127 1.00 13.69 286 ARG A O 1
ATOM 757 N N . GLY A 1 100 ? 18.196 34.307 33.262 1.00 13.32 287 GLY A N 1
ATOM 758 C CA . GLY A 1 100 ? 18.160 32.995 32.617 1.00 15.12 287 GLY A CA 1
ATOM 759 C C . GLY A 1 100 ? 19.462 32.219 32.795 1.00 14.56 287 GLY A C 1
ATOM 760 O O . GLY A 1 100 ? 20.561 32.799 32.748 1.00 15.06 287 GLY A O 1
ATOM 761 N N . PHE A 1 101 ? 19.362 30.898 32.994 1.00 14.16 288 PHE A N 1
ATOM 762 C CA . PHE A 1 101 ? 20.504 29.985 32.987 1.00 14.55 288 PHE A CA 1
ATOM 763 C C . PHE A 1 101 ? 20.121 28.686 32.293 1.00 15.85 288 PHE A C 1
ATOM 764 O O . PHE A 1 101 ? 19.085 28.072 32.646 1.00 19.15 288 PHE A O 1
ATOM 772 N N . HIS A 1 102 ? 20.940 28.244 31.331 1.00 16.90 289 HIS A N 1
ATOM 773 C CA . HIS A 1 102 ? 20.724 26.932 30.735 1.00 19.58 289 HIS A CA 1
ATOM 774 C C . HIS A 1 102 ? 20.924 25.888 31.832 1.00 23.44 289 HIS A C 1
ATOM 775 O O . HIS A 1 102 ? 21.775 26.061 32.706 1.00 20.08 289 HIS A O 1
ATOM 782 N N . MET A 1 103 ? 20.118 24.823 31.809 1.00 19.95 290 MET A N 1
ATOM 783 C CA . MET A 1 103 ? 20.322 23.749 32.812 1.00 20.51 290 MET A CA 1
ATOM 784 C C . MET A 1 103 ? 21.779 23.264 32.775 1.00 23.54 290 MET A C 1
ATOM 785 O O . MET A 1 103 ? 22.385 22.984 33.831 1.00 21.11 290 MET A O 1
ATOM 790 N N . GLU A 1 104 ? 22.336 23.159 31.567 1.00 25.84 291 GLU A N 1
ATOM 791 C CA . GLU A 1 104 ? 23.703 22.665 31.356 1.00 29.47 291 GLU A CA 1
ATOM 792 C C . GLU A 1 104 ? 24.774 23.590 31.913 1.00 26.12 291 GLU A C 1
ATOM 793 O O . GLU A 1 104 ? 25.932 23.151 32.079 1.00 30.34 291 GLU A O 1
ATOM 799 N N . CYS A 1 105 ? 24.401 24.853 32.156 1.00 24.22 292 CYS A N 1
ATOM 800 C CA . CYS A 1 105 ? 25.327 25.878 32.620 1.00 24.57 292 CYS A CA 1
ATOM 801 C C . CYS A 1 105 ? 25.235 26.079 34.118 1.00 25.18 292 CYS A C 1
ATOM 802 O O . CYS A 1 105 ? 25.948 26.897 34.671 1.00 29.88 292 CYS A O 1
ATOM 805 N N . CYS A 1 106 ? 24.338 25.364 34.785 1.00 20.71 293 CYS A N 1
ATOM 806 C CA . CYS A 1 106 ? 24.267 25.437 36.236 1.00 20.77 293 CYS A CA 1
ATOM 807 C C . CYS A 1 106 ? 25.454 24.697 36.814 1.00 21.97 293 CYS A C 1
ATOM 808 O O . CYS A 1 106 ? 26.097 23.876 36.123 1.00 21.52 293 CYS A O 1
ATOM 811 N N . ASP A 1 107 ? 25.741 24.963 38.089 1.00 23.83 294 ASP A N 1
ATOM 812 C CA . ASP A 1 107 ? 26.858 24.307 38.748 1.00 26.28 294 ASP A CA 1
ATOM 813 C C . ASP A 1 107 ? 26.380 23.694 40.056 1.00 24.92 294 ASP A C 1
ATOM 814 O O . ASP A 1 107 ? 26.182 24.392 41.053 1.00 26.39 294 ASP A O 1
ATOM 819 N N . PRO A 1 108 ? 26.184 22.367 40.070 1.00 24.33 295 PRO A N 1
ATOM 820 C CA . PRO A 1 108 ? 26.469 21.432 38.971 1.00 26.20 295 PRO A CA 1
ATOM 821 C C . PRO A 1 108 ? 25.349 21.477 37.902 1.00 24.60 295 PRO A C 1
ATOM 822 O O . PRO A 1 108 ? 24.301 22.018 38.189 1.00 23.11 295 PRO A O 1
ATOM 826 N N . PRO A 1 109 ? 25.577 20.892 36.709 1.00 24.36 296 PRO A N 1
ATOM 827 C CA . PRO A 1 109 ? 24.539 20.929 35.666 1.00 23.80 296 PRO A CA 1
ATOM 828 C C . PRO A 1 109 ? 23.258 20.212 36.090 1.00 25.08 296 PRO A C 1
ATOM 829 O O . PRO A 1 109 ? 23.323 19.209 36.830 1.00 25.48 296 PRO A O 1
ATOM 833 N N . LEU A 1 110 ? 22.113 20.724 35.649 1.00 26.05 297 LEU A N 1
ATOM 834 C CA . LEU A 1 110 ? 20.836 20.062 35.902 1.00 28.82 297 LEU A CA 1
ATOM 835 C C . LEU A 1 110 ? 20.411 19.334 34.638 1.00 30.32 297 LEU A C 1
ATOM 836 O O . LEU A 1 110 ? 20.771 19.768 33.541 1.00 28.74 297 LEU A O 1
ATOM 841 N N . THR A 1 111 ? 19.690 18.216 34.768 1.00 41.47 298 THR A N 1
ATOM 842 C CA . THR A 1 111 ? 19.051 17.599 33.590 1.00 48.29 298 THR A CA 1
ATOM 843 C C . THR A 1 111 ? 17.528 17.492 33.727 1.00 54.64 298 THR A C 1
ATOM 844 O O . THR A 1 111 ? 16.809 17.252 32.742 1.00 56.90 298 THR A O 1
ATOM 848 N N . ARG A 1 112 ? 17.046 17.670 34.950 1.00 49.92 299 ARG A N 1
ATOM 849 C CA . ARG A 1 112 ? 15.630 17.554 35.241 1.00 46.54 299 ARG A CA 1
ATOM 850 C C . ARG A 1 112 ? 15.146 18.837 35.916 1.00 44.74 299 ARG A C 1
ATOM 851 O O . ARG A 1 112 ? 15.882 19.473 36.692 1.00 34.81 299 ARG A O 1
ATOM 859 N N . MET A 1 113 ? 13.926 19.239 35.591 1.00 41.72 300 MET A N 1
ATOM 860 C CA . MET A 1 113 ? 13.274 20.382 36.228 1.00 43.14 300 MET A CA 1
ATOM 861 C C . MET A 1 113 ? 13.088 20.238 37.749 1.00 40.93 300 MET A C 1
ATOM 862 O O . MET A 1 113 ? 12.594 19.202 38.218 1.00 40.27 300 MET A O 1
ATOM 867 N N . PRO A 1 114 ? 13.464 21.280 38.522 1.00 28.70 301 PRO A N 1
ATOM 868 C CA . PRO A 1 114 ? 13.131 21.301 39.959 1.00 31.66 301 PRO A CA 1
ATOM 869 C C . PRO A 1 114 ? 11.627 21.285 40.173 1.00 34.60 301 PRO A C 1
ATOM 870 O O . PRO A 1 114 ? 10.865 21.859 39.375 1.00 32.97 301 PRO A O 1
ATOM 874 N N . LYS A 1 115 ? 11.189 20.669 41.262 1.00 29.31 302 LYS A N 1
ATOM 875 C CA . LYS A 1 115 ? 9.754 20.569 41.519 1.00 32.94 302 LYS A CA 1
ATOM 876 C C . LYS A 1 115 ? 9.156 21.932 41.956 1.00 34.71 302 LYS A C 1
ATOM 877 O O . LYS A 1 115 ? 8.037 22.302 41.586 1.00 40.05 302 LYS A O 1
ATOM 883 N N . GLY A 1 116 ? 9.911 22.667 42.755 1.00 25.54 303 GLY A N 1
ATOM 884 C CA . GLY A 1 116 ? 9.402 23.913 43.305 1.00 25.28 303 GLY A CA 1
ATOM 885 C C . GLY A 1 116 ? 10.103 25.107 42.678 1.00 22.54 303 GLY A C 1
ATOM 886 O O . GLY A 1 116 ? 10.365 25.158 41.452 1.00 23.02 303 GLY A O 1
ATOM 887 N N . MET A 1 117 ? 10.448 26.088 43.504 1.00 20.41 304 MET A N 1
ATOM 888 C CA . MET A 1 117 ? 11.140 27.243 42.988 1.00 18.44 304 MET A CA 1
ATOM 889 C C . MET A 1 117 ? 12.542 26.870 42.592 1.00 17.71 304 MET A C 1
ATOM 890 O O . MET A 1 117 ? 13.069 25.868 43.049 1.00 18.54 304 MET A O 1
ATOM 895 N N . TRP A 1 118 ? 13.154 27.668 41.734 1.00 16.38 305 TRP A N 1
ATOM 896 C CA . TRP A 1 118 ? 14.558 27.524 41.426 1.00 17.25 305 TRP A CA 1
ATOM 897 C C . TRP A 1 118 ? 15.162 28.924 41.540 1.00 14.35 305 TRP A C 1
ATOM 898 O O . TRP A 1 118 ? 14.574 29.907 41.007 1.00 14.97 305 TRP A O 1
ATOM 909 N N . ILE A 1 119 ? 16.307 29.008 42.201 1.00 14.13 306 ILE A N 1
ATOM 910 C CA . ILE A 1 119 ? 17.022 30.298 42.248 1.00 13.24 306 ILE A CA 1
ATOM 911 C C . ILE A 1 119 ? 18.466 30.106 41.858 1.00 17.81 306 ILE A C 1
ATOM 912 O O . ILE A 1 119 ? 19.093 29.058 42.128 1.00 17.92 306 ILE A O 1
ATOM 917 N N . CYS A 1 120 ? 18.988 31.121 41.184 1.00 15.97 307 CYS A N 1
ATOM 918 C CA . CYS A 1 120 ? 20.360 31.055 40.669 1.00 15.96 307 CYS A CA 1
ATOM 919 C C . CYS A 1 120 ? 21.421 31.297 41.737 1.00 21.30 307 CYS A C 1
ATOM 920 O O . CYS A 1 120 ? 21.117 31.675 42.899 1.00 18.15 307 CYS A O 1
ATOM 923 N N . GLN A 1 121 ? 22.685 31.076 41.367 1.00 19.32 308 GLN A N 1
ATOM 924 C CA . GLN A 1 121 ? 23.757 31.171 42.332 1.00 23.50 308 GLN A CA 1
ATOM 925 C C . GLN A 1 121 ? 23.985 32.612 42.812 1.00 20.81 308 GLN A C 1
ATOM 926 O O . GLN A 1 121 ? 24.433 32.840 43.941 1.00 26.05 308 GLN A O 1
ATOM 932 N N . ILE A 1 122 ? 23.682 33.601 41.965 1.00 18.66 309 ILE A N 1
ATOM 933 C CA . ILE A 1 122 ? 23.801 34.992 42.388 1.00 19.99 309 ILE A CA 1
ATOM 934 C C . ILE A 1 122 ? 22.865 35.286 43.570 1.00 22.50 309 ILE A C 1
ATOM 935 O O . ILE A 1 122 ? 23.224 36.010 44.510 1.00 24.70 309 ILE A O 1
ATOM 940 N N . CYS A 1 123 ? 21.677 34.683 43.547 1.00 18.97 310 CYS A N 1
ATOM 941 C CA . CYS A 1 123 ? 20.689 34.992 44.561 1.00 18.16 310 CYS A CA 1
ATOM 942 C C . CYS A 1 123 ? 20.805 34.157 45.831 1.00 19.86 310 CYS A C 1
ATOM 943 O O . CYS A 1 123 ? 20.180 34.463 46.829 1.00 20.43 310 CYS A O 1
ATOM 946 N N . ARG A 1 124 ? 21.565 33.077 45.787 1.00 20.30 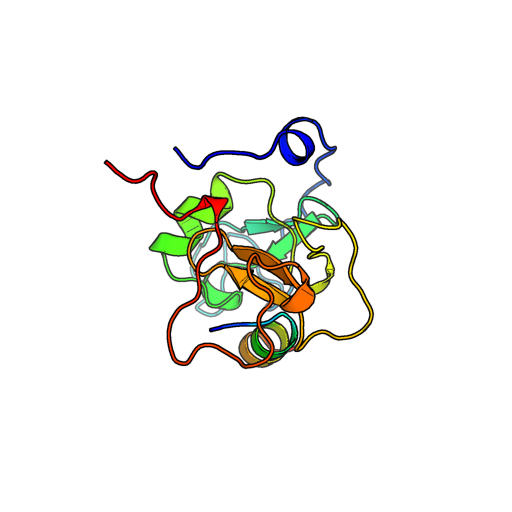311 ARG A N 1
ATOM 947 C CA . ARG A 1 124 ? 21.794 32.266 46.993 1.00 19.65 311 ARG A CA 1
ATOM 948 C C . ARG A 1 124 ? 22.765 32.990 47.918 1.00 25.73 311 ARG A C 1
ATOM 949 O O . ARG A 1 124 ? 23.827 33.402 47.470 1.00 32.82 311 ARG A O 1
ATOM 957 N N . PRO A 1 125 ? 22.416 33.168 49.206 1.00 27.23 312 PRO A N 1
ATOM 958 C CA . PRO A 1 125 ? 23.354 33.881 50.080 1.00 32.10 312 PRO A CA 1
ATOM 959 C C . PRO A 1 125 ? 24.667 33.107 50.377 1.00 31.03 312 PRO A C 1
ATOM 960 O O . PRO A 1 125 ? 24.734 31.871 50.286 1.00 27.11 312 PRO A O 1
ATOM 964 N N . ARG A 1 126 ? 25.707 33.858 50.733 1.00 34.65 313 ARG A N 1
ATOM 965 C CA . ARG A 1 126 ? 26.994 33.277 51.145 1.00 34.90 313 ARG A CA 1
ATOM 966 C C . ARG A 1 126 ? 26.812 32.461 52.400 1.00 34.39 313 ARG A C 1
ATOM 967 O O . ARG A 1 126 ? 26.062 32.865 53.290 1.00 40.06 313 ARG A O 1
ATOM 969 N N . LYS A 1 127 ? 27.524 31.337 52.526 1.00 35.34 314 LYS A N 1
ATOM 970 C CA . LYS A 1 127 ? 27.446 30.536 53.758 1.00 42.26 314 LYS A CA 1
ATOM 971 C C . LYS A 1 127 ? 28.291 31.127 54.876 1.00 48.19 314 LYS A C 1
ATOM 972 O O . LYS A 1 127 ? 29.247 31.839 54.598 1.00 50.36 314 LYS A O 1
ATOM 978 N N . LYS A 1 128 ? 27.938 30.815 56.128 1.00 52.68 315 LYS A N 1
ATOM 979 C CA . LYS A 1 128 ? 28.703 31.232 57.315 1.00 55.05 315 LYS A CA 1
ATOM 980 C C . LYS A 1 128 ? 30.115 30.667 57.328 1.00 55.97 315 LYS A C 1
ATOM 981 O O . LYS A 1 128 ? 31.052 31.361 57.710 1.00 59.11 315 LYS A O 1
ATOM 983 N N . ALA B 2 1 ? 9.359 25.363 39.045 1.00 27.03 1 ALA B N 1
ATOM 984 C CA . ALA B 2 1 ? 10.361 26.221 38.379 1.00 20.88 1 ALA B CA 1
ATOM 985 C C . ALA B 2 1 ? 9.814 26.660 37.026 1.00 20.20 1 ALA B C 1
ATOM 986 O O . ALA B 2 1 ? 8.892 26.056 36.481 1.00 24.64 1 ALA B O 1
ATOM 988 N N . ARG B 2 2 ? 10.413 27.700 36.486 1.00 18.03 2 ARG B N 1
ATOM 989 C CA . ARG B 2 2 ? 10.003 28.260 35.219 1.00 17.31 2 ARG B CA 1
ATOM 990 C C . ARG B 2 2 ? 11.137 28.157 34.218 1.00 18.72 2 ARG B C 1
ATOM 991 O O . ARG B 2 2 ? 12.300 28.267 34.585 1.00 17.11 2 ARG B O 1
ATOM 999 N N . THR B 2 3 ? 10.781 28.022 32.936 1.00 17.98 3 THR B N 1
ATOM 1000 C CA . THR B 2 3 ? 11.738 28.141 31.838 1.00 18.00 3 THR B CA 1
ATOM 1001 C C . THR B 2 3 ? 11.220 29.150 30.820 1.00 17.57 3 THR B C 1
ATOM 1002 O O . THR B 2 3 ? 10.091 29.655 30.936 1.00 18.81 3 THR B O 1
ATOM 1006 N N . LYS B 2 4 ? 12.044 29.455 29.820 1.00 17.23 4 LYS B N 1
ATOM 1007 C CA . LYS B 2 4 ? 11.605 30.351 28.764 1.00 17.07 4 LYS B CA 1
ATOM 1008 C C . LYS B 2 4 ? 10.315 29.790 28.149 1.00 23.40 4 LYS B C 1
ATOM 1009 O O . LYS B 2 4 ? 9.365 30.532 27.841 1.00 18.94 4 LYS B O 1
ATOM 1015 N N . GLN B 2 5 ? 10.274 28.479 28.000 1.00 20.54 5 GLN B N 1
ATOM 1016 C CA . GLN B 2 5 ? 9.118 27.831 27.402 1.00 22.88 5 GLN B CA 1
ATOM 1017 C C . GLN B 2 5 ? 7.859 27.988 28.259 1.00 24.31 5 GLN B C 1
ATOM 1018 O O . GLN B 2 5 ? 6.793 28.318 27.729 1.00 25.55 5 GLN B O 1
ATOM 1024 N N . THR B 2 6 ? 7.960 27.768 29.575 1.00 22.13 6 THR B N 1
ATOM 1025 C CA . THR B 2 6 ? 6.771 27.857 30.429 1.00 22.33 6 THR B CA 1
ATOM 1026 C C . THR B 2 6 ? 6.285 29.318 30.566 1.00 20.48 6 THR B C 1
ATOM 1027 O O . THR B 2 6 ? 5.057 29.563 30.666 1.00 23.21 6 THR B O 1
ATOM 1031 N N . ALA B 2 7 ? 7.248 30.257 30.564 1.00 18.63 7 ALA B N 1
ATOM 1032 C CA . ALA B 2 7 ? 6.968 31.683 30.671 1.00 19.23 7 ALA B CA 1
ATOM 1033 C C . ALA B 2 7 ? 6.210 32.137 29.454 1.00 20.85 7 ALA B C 1
ATOM 1034 O O . ALA B 2 7 ? 5.229 32.856 29.567 1.00 19.08 7 ALA B O 1
ATOM 1036 N N . ARG B 2 8 ? 6.628 31.686 28.267 1.00 19.76 8 ARG B N 1
ATOM 1037 C CA . ARG B 2 8 ? 5.848 31.987 27.048 1.00 21.85 8 ARG B CA 1
ATOM 1038 C C . ARG B 2 8 ? 4.415 31.484 27.170 1.00 24.07 8 ARG B C 1
ATOM 1039 O O . ARG B 2 8 ? 3.451 32.173 26.826 1.00 26.13 8 ARG B O 1
ATOM 1047 N N . LYS B 2 9 ? 4.269 30.241 27.615 1.00 24.95 9 LYS B N 1
ATOM 1048 C CA . LYS B 2 9 ? 2.950 29.649 27.746 1.00 28.55 9 LYS B CA 1
ATOM 1049 C C . LYS B 2 9 ? 2.107 30.386 28.790 1.00 28.92 9 LYS B C 1
ATOM 1050 O O . LYS B 2 9 ? 0.918 30.641 28.542 1.00 32.91 9 LYS B O 1
ATOM 1056 N N . SER B 2 10 ? 2.713 30.711 29.941 1.00 25.51 10 SER B N 1
ATOM 1057 C CA . SER B 2 10 ? 2.008 31.412 31.024 1.00 26.91 10 SER B CA 1
ATOM 1058 C C . SER B 2 10 ? 1.522 32.784 30.599 1.00 24.05 10 SER B C 1
ATOM 1059 O O . SER B 2 10 ? 0.433 33.186 30.971 1.00 28.88 10 SER B O 1
ATOM 1062 N N . THR B 2 11 ? 2.311 33.482 29.789 1.00 22.62 11 THR B N 1
ATOM 1063 C CA . THR B 2 11 ? 1.981 34.854 29.475 1.00 22.82 11 THR B CA 1
ATOM 1064 C C . THR B 2 11 ? 1.242 35.022 28.136 1.00 25.84 11 THR B C 1
ATOM 1065 O O . THR B 2 11 ? 0.715 36.096 27.832 1.00 26.98 11 THR B O 1
ATOM 1069 N N . GLY B 2 12 ? 1.215 33.976 27.328 1.00 30.01 12 GLY B N 1
ATOM 1070 C CA . GLY B 2 12 ? 0.329 33.984 26.172 1.00 39.41 12 GLY B CA 1
ATOM 1071 C C . GLY B 2 12 ? 1.008 33.850 24.828 1.00 54.03 12 GLY B C 1
ATOM 1072 O O . GLY B 2 12 ? 0.314 33.804 23.804 1.00 58.47 12 GLY B O 1
ATOM 1073 N N . GLY B 2 13 ? 2.342 33.815 24.802 1.00 59.95 13 GLY B N 1
ATOM 1074 C CA . GLY B 2 13 ? 3.053 33.454 23.576 1.00 64.17 13 GLY B CA 1
ATOM 1075 C C . GLY B 2 13 ? 4.315 34.230 23.241 1.00 64.94 13 GLY B C 1
ATOM 1076 O O . GLY B 2 13 ? 4.518 34.661 22.092 1.00 70.28 13 GLY B O 1
#

Nearest PDB structures (foldseek):
  4lk9-assembly1_B  TM=1.083E+00  e=3.679E+00  Homo sapiens
  4lka-assembly1_A  TM=1.007E+00  e=4.253E-27  Homo sapiens
  5b75-assembly1_A  TM=9.741E-01  e=2.142E-23  Homo sapiens
  5b78-assembly1_A  TM=9.772E-01  e=8.401E-23  Homo sapiens
  5u2j-assembly1_B  TM=9.796E-01  e=3.344E-20  Homo sapiens

CATH classification: 3.30.40.10

Sequence (139 aa):
HMLELPHEKDKPVAEPIPICSFCLGTKEQNREKKPEELISCADCGNSGHPSCLKKFSPELTVRVKALRWQCIECKTCSSCRDQGKNADDNMLFCDSCDRGFHMECCDPPLTRMPKGMWICQICRPRKKARTKQTARKSTGG

Secondary structure (DSSP, 8-state):
-PPPPHHHHTS--PPPPSSBTTT---TT--TTS---PPEE-TTT--EE-HHHHT--HHHHHHHHTS----TTT--BTTT----S-GGGEEE-TTT--EEEGGGSSSPP-S--SS----TTTSPPP-/-EEHHHHHHHHT-

B-factor: mean 27.25, std 13.08, range [10.23, 73.97]

InterPro domains:
  IPR001965 Zinc finger, PHD-type [SM00249] (208-263)
  IPR001965 Zinc finger, PHD-type [SM00249] (264-311)
  IPR002717 Histone acetyltransferase domain, MYST-type [PF01853] (565-741)
  IPR002717 Histone acetyltransferase domain, MYST-type [PS51726] (504-778)
  IPR005818 Linker histone H1/H5, domain H15 [PS51504] (95-171)
  IPR005818 Linker histone H1/H5, domain H15 [SM00526] (85-165)
  IPR011011 Zinc finger, FYVE/PHD-type [SSF57903] (195-263)
  IPR011011 Zinc finger, FYVE/PHD-type [SSF57903] (251-322)
  IPR013083 Zinc finger, RING/FYVE/PHD-type [G3DSA:3.30.40.10] (203-313)
  IPR016181 Acyl-CoA N-acyltransferase [SSF55729] (508-776)
  IPR019787 Zinc finger, PHD-finger [PF00628] (209-262)
  IPR019787 Zinc finger, PHD-finger [PF00628] (265-310)
  IPR019787 Zinc finger, PHD-finger [PS50016] (206-265)
  IPR019787 Zinc finger, PHD-finger [PS50016] (262-313)
  IPR036388 Winged helix-like DNA-binding domain superfamily [G3DSA:1.10.10.10] (92-180)
  IPR036388 Winged helix-like DNA-binding domain superfamily [G3DSA:1.10.10.10] (683-766)
  IPR036390 Winged helix DNA-binding domain superfamily [SSF46785] (92-175)
  IPR040706 MYST, zinc finger domain [PF17772] (506-560)
  IPR048589 SAM domain-containing protein 1-like, WH domain [PF21524] (11-73)
  IPR048589 SAM domain-containing protein 1-like, WH domain [PS52014] (1-77)

Radius of gyration: 14.93 Å; Cα contacts (8 Å, |Δi|>4): 246; chains: 2; bounding box: 38×36×37 Å

Organism: Homo sapiens (NCBI:txid9606)